Protein AF-A0A2E1TIV7-F1 (afdb_monomer_lite)

Sequence (78 aa):
MKHEKIDEICNRIEELLAQSPLGDIRQNVKAIIVNNLSKIDLVTREEFDIQTSVLKRAQDKLEALEKKIAEMSKAADK

pLDDT: mean 81.01, std 12.99, range [48.69, 98.31]

Rad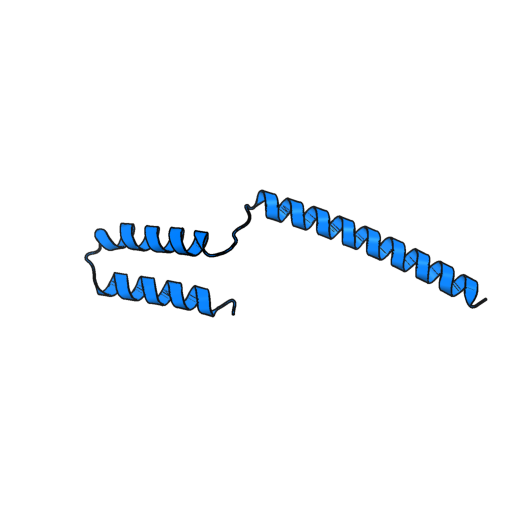ius of gyration: 24.51 Å; chains: 1; bounding box: 51×22×66 Å

Structure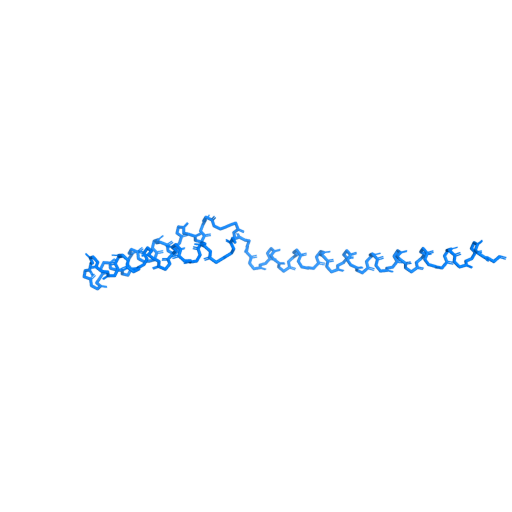 (mmCIF, N/CA/C/O backbone):
data_AF-A0A2E1TIV7-F1
#
_entry.id   AF-A0A2E1TIV7-F1
#
loop_
_atom_site.group_PDB
_atom_site.id
_atom_site.type_symbol
_atom_site.label_atom_id
_atom_site.label_alt_id
_atom_site.label_comp_id
_atom_site.label_asym_id
_atom_site.label_entity_id
_atom_site.label_seq_id
_atom_site.pdbx_PDB_ins_code
_atom_site.Cartn_x
_atom_site.Cartn_y
_atom_site.Cartn_z
_atom_site.occupancy
_atom_site.B_iso_or_equiv
_atom_site.auth_seq_id
_atom_site.auth_comp_id
_atom_site.auth_asym_id
_atom_site.auth_atom_id
_atom_site.pdbx_PDB_model_num
ATOM 1 N N . MET A 1 1 ? 4.752 -11.452 12.328 1.00 48.69 1 MET A N 1
ATOM 2 C CA . MET A 1 1 ? 4.323 -10.126 12.830 1.00 48.69 1 MET A CA 1
ATOM 3 C C . MET A 1 1 ? 2.880 -9.721 12.486 1.00 48.69 1 MET A C 1
ATOM 5 O O . MET A 1 1 ? 2.302 -9.007 13.288 1.00 48.69 1 MET A O 1
ATOM 9 N N . LYS A 1 2 ? 2.255 -10.111 11.351 1.00 52.62 2 LYS A N 1
ATOM 10 C CA . LYS A 1 2 ? 0.842 -9.731 11.063 1.00 52.62 2 LYS A CA 1
ATOM 11 C C . LYS A 1 2 ? -0.224 -10.550 11.820 1.00 52.62 2 LYS A C 1
ATOM 13 O O . LYS A 1 2 ? -1.339 -10.067 11.954 1.00 52.62 2 LYS A O 1
ATOM 18 N N . HIS A 1 3 ? 0.101 -11.751 12.299 1.00 56.50 3 HIS A N 1
ATOM 19 C CA . HIS A 1 3 ? -0.847 -12.613 13.029 1.00 56.50 3 HIS A CA 1
ATOM 20 C C . HIS A 1 3 ? -0.892 -12.302 14.531 1.00 56.50 3 HIS A C 1
ATOM 22 O O . HIS A 1 3 ? -1.965 -12.181 15.099 1.00 56.50 3 HIS A O 1
ATOM 28 N N . GLU A 1 4 ? 0.255 -11.964 15.110 1.00 63.97 4 GLU A N 1
ATOM 29 C CA . GLU A 1 4 ? 0.438 -11.695 16.542 1.00 63.97 4 GLU A CA 1
ATOM 30 C C . GLU A 1 4 ? -0.471 -10.578 17.098 1.00 63.97 4 GLU A C 1
ATOM 32 O O . GLU A 1 4 ? -1.055 -10.721 18.166 1.00 63.97 4 GLU A O 1
ATOM 37 N N . LYS A 1 5 ? -0.677 -9.492 16.335 1.00 69.19 5 LYS A N 1
ATOM 38 C CA . LYS A 1 5 ? -1.587 -8.399 16.732 1.00 69.19 5 LYS A CA 1
ATOM 39 C C . LYS A 1 5 ? -3.067 -8.789 16.666 1.00 69.19 5 LYS A C 1
ATOM 41 O O . LYS A 1 5 ? -3.875 -8.211 17.382 1.00 69.19 5 LYS A O 1
ATOM 46 N N . ILE A 1 6 ? -3.432 -9.717 15.778 1.00 72.69 6 ILE A N 1
ATOM 47 C CA . ILE A 1 6 ? -4.807 -10.230 15.690 1.00 72.69 6 ILE A CA 1
ATOM 48 C C . ILE A 1 6 ? -5.053 -11.200 16.848 1.00 72.69 6 ILE A C 1
ATOM 50 O O . ILE A 1 6 ? -6.085 -11.097 17.506 1.00 72.69 6 ILE A O 1
ATOM 54 N N . ASP A 1 7 ? -4.072 -12.050 17.151 1.00 74.94 7 ASP A N 1
ATOM 55 C CA . ASP A 1 7 ? -4.129 -13.004 18.259 1.00 74.94 7 ASP A CA 1
ATOM 56 C C . ASP A 1 7 ? -4.264 -12.288 19.619 1.00 74.94 7 ASP A C 1
ATOM 58 O O . ASP A 1 7 ? -5.085 -12.679 20.447 1.00 74.94 7 ASP A O 1
ATOM 62 N N . GLU A 1 8 ? -3.560 -11.167 19.833 1.00 78.50 8 GLU A N 1
ATOM 63 C CA . GLU A 1 8 ? -3.745 -10.322 21.027 1.00 78.50 8 GLU A CA 1
ATOM 64 C C . GLU A 1 8 ? -5.170 -9.761 21.161 1.00 78.50 8 GLU A C 1
ATOM 66 O O . GLU A 1 8 ? -5.709 -9.698 22.268 1.00 78.50 8 GLU A O 1
ATOM 71 N N . ILE A 1 9 ? -5.799 -9.355 20.051 1.00 77.06 9 ILE A N 1
ATOM 72 C CA . ILE A 1 9 ? -7.176 -8.837 20.054 1.00 77.06 9 ILE A CA 1
ATOM 73 C C . ILE A 1 9 ? -8.157 -9.957 20.403 1.00 77.06 9 ILE A C 1
ATOM 75 O O . ILE A 1 9 ? -9.048 -9.740 21.227 1.00 77.06 9 ILE A O 1
ATOM 79 N N . CYS A 1 10 ? -7.985 -11.141 19.808 1.00 74.00 10 CYS A N 1
ATOM 80 C CA . CYS A 1 10 ? -8.794 -12.322 20.100 1.00 74.00 10 CYS A CA 1
ATOM 81 C C . CYS A 1 10 ? -8.728 -12.680 21.590 1.00 74.00 10 CYS A C 1
ATOM 83 O O . CYS A 1 10 ? -9.772 -12.744 22.239 1.00 74.00 10 CYS A O 1
ATOM 85 N N . ASN A 1 11 ? -7.523 -12.765 22.159 1.00 79.31 11 ASN A N 1
ATOM 86 C CA . ASN A 1 11 ? -7.326 -13.084 23.575 1.00 79.31 11 ASN A CA 1
ATOM 87 C C . ASN A 1 11 ? -7.975 -12.041 24.504 1.00 79.31 11 ASN A C 1
ATOM 89 O O . ASN A 1 11 ? -8.643 -12.390 25.475 1.00 79.31 11 ASN A O 1
ATOM 93 N N . ARG A 1 12 ? -7.854 -10.744 24.185 1.00 77.44 12 ARG A N 1
ATOM 94 C CA . ARG A 1 12 ? -8.460 -9.658 24.981 1.00 77.44 12 ARG A CA 1
ATOM 95 C C . ARG A 1 12 ? -9.993 -9.688 24.953 1.00 77.44 12 ARG A C 1
ATOM 97 O O . ARG A 1 12 ? -10.640 -9.281 25.917 1.00 77.44 12 ARG A O 1
ATOM 104 N N . ILE A 1 13 ? -10.577 -10.119 23.833 1.00 76.62 13 ILE A N 1
ATOM 105 C CA . ILE A 1 13 ? -12.027 -10.292 23.682 1.00 76.62 13 ILE A CA 1
ATOM 106 C C . ILE A 1 13 ? -12.497 -11.521 24.470 1.00 76.62 13 ILE A C 1
ATOM 108 O O . ILE A 1 13 ? -13.510 -11.430 25.162 1.00 76.62 13 ILE A O 1
ATOM 112 N N . GLU A 1 14 ? -11.759 -12.632 24.419 1.00 72.88 14 GLU A N 1
ATOM 113 C CA . GLU A 1 14 ? -12.048 -13.845 25.195 1.00 72.88 14 GLU A CA 1
ATOM 114 C C . GLU A 1 14 ? -12.027 -13.586 26.709 1.00 72.88 14 GLU A C 1
ATOM 116 O O . GLU A 1 14 ? -12.956 -13.984 27.413 1.00 72.88 14 GLU A O 1
ATOM 121 N N . GLU A 1 15 ? -11.040 -12.835 27.210 1.00 77.00 15 GLU A N 1
ATOM 122 C CA . GLU A 1 15 ? -10.958 -12.446 28.626 1.00 77.00 15 GLU A CA 1
ATOM 123 C C . GLU A 1 15 ? -12.171 -11.626 29.088 1.00 77.00 15 GLU A C 1
ATOM 125 O O . GLU A 1 15 ? -12.700 -11.846 30.179 1.00 77.00 15 GLU A O 1
ATOM 130 N N . LEU A 1 16 ? -12.654 -10.696 28.260 1.00 74.25 16 LEU A N 1
ATOM 131 C CA . LEU A 1 16 ? -13.830 -9.886 28.587 1.00 74.25 16 LEU A CA 1
ATOM 132 C C . LEU A 1 16 ? -15.138 -10.667 28.516 1.00 74.25 16 LEU A C 1
ATOM 134 O O . LEU A 1 16 ? -16.047 -10.405 29.305 1.00 74.25 16 LEU A O 1
ATOM 138 N N . LEU A 1 17 ? -15.240 -11.608 27.575 1.00 72.69 17 LEU A N 1
ATOM 139 C CA . LEU A 1 17 ? -16.382 -12.513 27.477 1.00 72.69 17 LEU A CA 1
ATOM 140 C C . LEU A 1 17 ? -16.470 -13.429 28.703 1.00 72.69 17 LEU A C 1
ATOM 142 O O . LEU A 1 17 ? -17.572 -13.722 29.161 1.00 72.69 17 LEU A O 1
ATOM 146 N N . ALA A 1 18 ? -15.328 -13.835 29.262 1.00 72.31 18 ALA A N 1
ATOM 147 C CA . ALA A 1 18 ? -15.265 -14.670 30.457 1.00 72.31 18 ALA A CA 1
ATOM 148 C C . ALA A 1 18 ? -15.613 -13.921 31.760 1.00 72.31 18 ALA A C 1
ATOM 150 O O . ALA A 1 18 ? -16.016 -14.555 32.734 1.00 72.31 18 ALA A O 1
ATOM 151 N N . GLN A 1 19 ? -15.456 -12.592 31.804 1.00 69.44 19 GLN A N 1
ATOM 152 C CA . GLN A 1 19 ? -15.521 -11.812 33.049 1.00 69.44 19 GLN A CA 1
ATOM 153 C C . GLN A 1 19 ? -16.798 -10.976 33.247 1.00 69.44 19 GLN A C 1
ATOM 155 O O . GLN A 1 19 ? -16.950 -10.392 34.320 1.00 69.44 19 GLN A O 1
ATOM 160 N N . SER A 1 20 ? -17.715 -10.870 32.272 1.00 60.94 20 SER A N 1
AT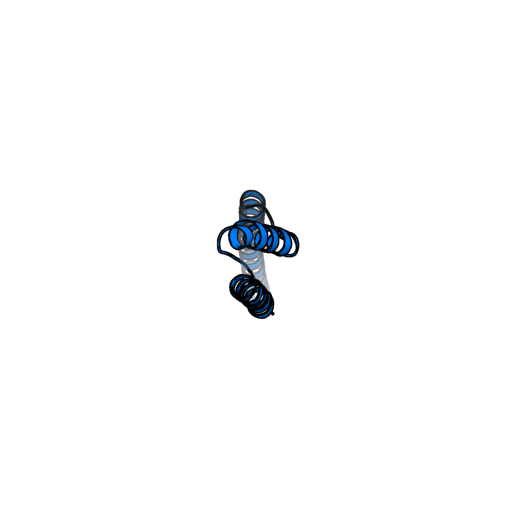OM 161 C CA . SER A 1 20 ? -18.774 -9.846 32.339 1.00 60.94 20 SER A CA 1
ATOM 162 C C . SER A 1 20 ? -20.163 -10.286 31.832 1.00 60.94 20 SER A C 1
ATOM 164 O O . SER A 1 20 ? -20.250 -11.073 30.889 1.00 60.94 20 SER A O 1
ATOM 166 N N . PRO A 1 21 ? -21.276 -9.779 32.412 1.00 68.19 21 PRO A N 1
ATOM 167 C CA . PRO A 1 21 ? -22.628 -9.991 31.891 1.00 68.19 21 PRO A CA 1
ATOM 168 C C . PRO A 1 21 ? -22.791 -9.449 30.459 1.00 68.19 21 PRO A C 1
ATOM 170 O O . PRO A 1 21 ? -22.211 -8.428 30.095 1.00 68.19 21 PRO A O 1
ATOM 173 N N . LEU A 1 22 ? -23.646 -10.089 29.650 1.00 64.31 22 LEU A N 1
ATOM 174 C CA . LEU A 1 22 ? -23.829 -9.831 28.204 1.00 64.31 22 LEU A CA 1
ATOM 175 C C . LEU A 1 22 ? -24.030 -8.353 27.793 1.00 64.31 22 LEU A C 1
ATOM 177 O O . LEU A 1 22 ? -23.739 -7.999 26.649 1.00 64.31 22 LEU A O 1
ATOM 181 N N . GLY A 1 23 ? -24.521 -7.492 28.692 1.00 62.88 23 GLY A N 1
ATOM 182 C CA . GLY A 1 23 ? -24.708 -6.057 28.446 1.00 62.88 23 GLY A CA 1
ATOM 183 C C . GLY A 1 23 ? -23.402 -5.252 28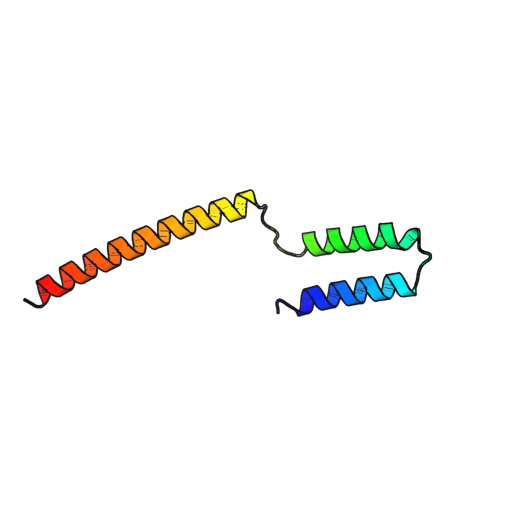.392 1.00 62.88 23 GLY A C 1
ATOM 184 O O . GLY A 1 23 ? -23.200 -4.490 27.444 1.00 62.88 23 GLY A O 1
ATOM 185 N N . ASP A 1 24 ? -22.491 -5.469 29.345 1.00 67.38 24 ASP A N 1
ATOM 186 C CA . ASP A 1 24 ? -21.224 -4.724 29.474 1.00 67.38 24 ASP A CA 1
ATOM 187 C C . ASP A 1 24 ? -20.175 -5.175 28.444 1.00 67.38 24 ASP A C 1
ATOM 189 O O . ASP A 1 24 ? -19.325 -4.394 28.000 1.00 67.38 24 ASP A O 1
ATOM 193 N N . ILE A 1 25 ? -20.292 -6.418 27.964 1.00 72.50 25 ILE A N 1
ATOM 194 C CA . ILE A 1 25 ? -19.445 -6.981 26.905 1.00 72.50 25 ILE A CA 1
ATOM 195 C C . ILE A 1 25 ? -19.483 -6.108 25.646 1.00 72.50 25 ILE A C 1
ATOM 197 O O . ILE A 1 25 ? -18.440 -5.813 25.062 1.00 72.50 25 ILE A O 1
ATOM 201 N N . ARG A 1 26 ? -20.668 -5.661 25.209 1.00 68.81 26 ARG A N 1
ATOM 202 C CA . ARG A 1 26 ? -20.806 -4.934 23.934 1.00 68.81 26 ARG A CA 1
ATOM 203 C C . ARG A 1 26 ? -20.035 -3.614 23.943 1.00 68.81 26 ARG A C 1
ATOM 205 O O . ARG A 1 26 ? -19.434 -3.244 22.932 1.00 68.81 26 ARG A O 1
ATOM 212 N N . GLN A 1 27 ? -20.055 -2.906 25.069 1.00 72.25 27 GLN A N 1
ATOM 213 C CA . GLN A 1 27 ? -19.382 -1.618 25.206 1.00 72.25 27 GLN A CA 1
ATOM 214 C C . GLN A 1 27 ? -17.859 -1.802 25.290 1.00 72.25 27 GLN A C 1
ATOM 216 O O . GLN A 1 27 ? -17.120 -1.111 24.583 1.00 72.25 27 GLN A O 1
ATOM 221 N N . ASN A 1 28 ? -17.405 -2.803 26.049 1.00 76.50 28 ASN A N 1
ATOM 222 C CA . ASN A 1 28 ? -15.986 -3.122 26.210 1.00 76.50 28 ASN A CA 1
ATOM 223 C C . ASN A 1 28 ? -15.345 -3.659 24.917 1.00 76.50 28 ASN A C 1
ATOM 225 O O . ASN A 1 28 ? -14.260 -3.220 24.534 1.00 76.50 28 ASN A O 1
ATOM 229 N N . VAL A 1 29 ? -16.041 -4.526 24.173 1.00 78.81 29 VAL A N 1
ATOM 230 C CA . VAL A 1 29 ? -15.566 -5.048 22.877 1.00 78.81 29 VAL A CA 1
ATOM 231 C C . VAL A 1 29 ? -15.449 -3.930 21.838 1.00 78.81 29 VAL A C 1
ATOM 233 O O . VAL A 1 29 ? -14.443 -3.844 21.133 1.00 78.81 29 VAL A O 1
ATOM 236 N N . LYS A 1 30 ? -16.426 -3.013 21.769 1.00 74.38 30 LYS A N 1
ATOM 237 C CA . LYS A 1 30 ? -16.357 -1.860 20.855 1.00 74.38 30 LYS A CA 1
ATOM 238 C C . LYS A 1 30 ? -15.151 -0.966 21.164 1.00 74.38 30 LYS A C 1
ATOM 240 O O . LYS A 1 30 ? -14.461 -0.544 20.238 1.00 74.38 30 LYS A O 1
ATOM 245 N N . ALA A 1 31 ? -14.879 -0.703 22.442 1.00 79.62 31 ALA A N 1
ATOM 246 C CA . ALA A 1 31 ? -13.735 0.105 22.861 1.00 79.62 31 ALA A CA 1
ATOM 247 C C . ALA A 1 31 ? -12.391 -0.545 22.488 1.00 79.62 31 ALA A C 1
ATOM 249 O O . ALA A 1 31 ? -11.485 0.154 22.040 1.00 79.62 31 ALA A O 1
ATOM 250 N N . ILE A 1 32 ? -12.271 -1.872 22.608 1.00 80.94 32 ILE A N 1
ATOM 251 C CA . ILE A 1 32 ? -11.072 -2.618 22.193 1.00 80.94 32 ILE A CA 1
ATOM 252 C C . ILE A 1 32 ? -10.866 -2.562 20.686 1.00 80.94 32 ILE A C 1
ATOM 254 O O . ILE A 1 32 ? -9.741 -2.326 20.249 1.00 80.94 32 ILE A O 1
ATOM 258 N N . ILE A 1 33 ? -11.921 -2.764 19.893 1.00 80.25 33 ILE A N 1
ATOM 259 C CA . ILE A 1 33 ? -11.825 -2.717 18.430 1.00 80.25 33 ILE A CA 1
ATOM 260 C C . ILE A 1 33 ? -11.371 -1.326 17.985 1.00 80.25 33 ILE A C 1
ATOM 262 O O . ILE A 1 33 ? -10.428 -1.215 17.209 1.00 80.25 33 ILE A O 1
ATOM 266 N N . VAL A 1 34 ? -11.979 -0.265 18.526 1.00 76.44 34 VAL A N 1
ATOM 267 C CA . VAL A 1 34 ? -11.599 1.117 18.198 1.00 76.44 34 VAL A CA 1
ATOM 268 C C . VAL A 1 34 ? -10.159 1.408 18.627 1.00 76.44 34 VAL A C 1
ATOM 270 O O . VAL A 1 34 ? -9.374 1.849 17.798 1.00 76.44 34 VAL A O 1
ATOM 273 N N . ASN A 1 35 ? -9.769 1.093 19.868 1.00 80.44 35 ASN A N 1
ATOM 274 C CA . ASN A 1 35 ? -8.404 1.343 20.347 1.00 80.44 35 ASN A CA 1
ATOM 275 C C . ASN A 1 35 ? -7.337 0.572 19.562 1.00 80.44 35 ASN A C 1
ATOM 277 O O . ASN A 1 35 ? -6.245 1.091 19.354 1.00 80.44 35 ASN A O 1
ATOM 281 N N . ASN A 1 36 ? -7.613 -0.667 19.150 1.00 76.56 36 ASN A N 1
ATOM 282 C CA . ASN A 1 36 ? -6.643 -1.454 18.390 1.00 76.56 36 ASN A CA 1
ATOM 283 C C . ASN A 1 36 ? -6.575 -1.031 16.924 1.00 76.56 36 ASN A C 1
ATOM 285 O O . ASN A 1 36 ? -5.477 -0.955 16.381 1.00 76.56 36 ASN A O 1
ATOM 289 N N . LEU A 1 37 ? -7.707 -0.679 16.306 1.00 76.81 37 LEU A N 1
ATOM 290 C CA . LEU A 1 37 ? -7.716 -0.073 14.974 1.00 76.81 37 LEU A CA 1
ATOM 291 C C . LEU A 1 37 ? -6.956 1.261 14.975 1.00 76.81 37 LEU A C 1
ATOM 293 O O . LEU A 1 37 ? -6.188 1.501 14.058 1.00 76.81 37 LEU A O 1
ATOM 297 N N . SER A 1 38 ? -7.061 2.075 16.029 1.00 73.69 38 SER A N 1
ATOM 298 C CA . SER A 1 38 ? -6.264 3.304 16.174 1.00 73.69 38 SER A CA 1
ATOM 299 C C . SER A 1 38 ? -4.762 3.069 16.395 1.00 73.69 38 SER A C 1
ATOM 301 O O . SER A 1 38 ? -3.975 3.984 16.184 1.00 73.69 38 SER A O 1
ATOM 303 N N . LYS A 1 39 ? -4.350 1.873 16.840 1.00 75.56 39 LYS A N 1
ATOM 304 C CA . LYS A 1 39 ? -2.935 1.487 17.033 1.00 75.56 39 LYS A CA 1
ATOM 305 C C . LYS A 1 39 ? -2.309 0.827 15.805 1.00 75.56 39 LYS A C 1
ATOM 307 O O . LYS A 1 39 ? -1.115 0.520 15.801 1.00 75.56 39 LYS A O 1
ATOM 312 N N . ILE A 1 40 ? -3.116 0.525 14.799 1.00 74.69 40 ILE A N 1
ATOM 313 C CA . ILE A 1 40 ? -2.651 0.100 13.487 1.00 74.69 40 ILE A CA 1
ATOM 314 C C . ILE A 1 40 ? -2.655 1.383 12.656 1.00 74.69 40 ILE A C 1
ATOM 316 O O . ILE A 1 40 ? -3.638 2.111 12.708 1.00 74.69 40 ILE A O 1
ATOM 320 N N . ASP A 1 41 ? -1.568 1.697 11.949 1.00 74.25 41 ASP A N 1
ATOM 321 C CA . ASP A 1 41 ? -1.465 2.889 11.090 1.00 74.25 41 ASP A CA 1
ATOM 322 C C . ASP A 1 41 ? -2.433 2.770 9.897 1.00 74.25 41 ASP A C 1
ATOM 324 O O . ASP A 1 41 ? -2.048 2.480 8.763 1.00 74.25 41 ASP A O 1
ATOM 328 N N . LEU A 1 42 ? -3.730 2.886 10.180 1.00 77.62 42 LEU A N 1
ATOM 329 C CA . LEU A 1 42 ? -4.804 2.746 9.220 1.00 77.62 42 LEU A CA 1
ATOM 330 C C . LEU A 1 42 ? -4.833 3.999 8.364 1.00 77.62 42 LEU A C 1
ATOM 332 O O . LEU A 1 42 ? -5.091 5.099 8.846 1.00 77.62 42 LEU A O 1
ATOM 336 N N . VAL A 1 43 ? -4.610 3.799 7.076 1.00 82.62 43 VAL A N 1
ATOM 337 C CA . VAL A 1 43 ? -4.946 4.788 6.062 1.00 82.62 43 VAL A CA 1
ATOM 338 C C . VAL A 1 43 ? -6.408 4.617 5.680 1.00 82.62 43 VAL A C 1
ATOM 340 O O . VAL A 1 43 ? -6.957 3.508 5.687 1.00 82.62 43 VAL A O 1
ATOM 343 N N . THR A 1 44 ? -7.056 5.723 5.346 1.00 87.62 44 THR A N 1
ATOM 344 C CA . THR A 1 44 ? -8.402 5.688 4.786 1.00 87.62 44 THR A CA 1
ATOM 345 C C . THR A 1 44 ? -8.402 4.909 3.473 1.00 87.62 44 THR A C 1
ATOM 347 O O . THR A 1 44 ? -7.382 4.763 2.790 1.00 87.62 44 THR A O 1
ATOM 350 N N . ARG A 1 45 ? -9.577 4.402 3.085 1.00 90.00 45 ARG A N 1
ATOM 351 C CA . ARG A 1 45 ? -9.706 3.698 1.807 1.00 90.00 45 ARG A CA 1
ATOM 352 C C . ARG A 1 45 ? -9.312 4.590 0.625 1.00 90.00 45 ARG A C 1
ATOM 354 O O . ARG A 1 45 ? -8.658 4.118 -0.297 1.00 90.00 45 ARG A O 1
ATOM 361 N N . GLU A 1 46 ? -9.663 5.868 0.694 1.00 92.12 46 GLU A N 1
ATOM 362 C CA . GLU A 1 46 ? -9.315 6.864 -0.316 1.00 92.12 46 GLU A CA 1
ATOM 363 C C . GLU A 1 46 ? -7.795 7.058 -0.429 1.00 92.12 46 GLU A C 1
ATOM 365 O O . GLU A 1 46 ? -7.247 6.974 -1.527 1.00 92.12 46 GLU A O 1
ATOM 370 N N . GLU A 1 47 ? -7.087 7.225 0.692 1.00 90.12 47 GLU A N 1
ATOM 371 C CA . GLU A 1 47 ? -5.620 7.335 0.704 1.00 90.12 47 GLU A CA 1
ATOM 372 C C . GLU A 1 47 ? -4.943 6.080 0.143 1.00 90.12 47 GLU A C 1
ATOM 374 O O . GLU A 1 47 ? -3.980 6.182 -0.622 1.00 90.12 47 GLU A O 1
ATOM 379 N N . PHE A 1 48 ? -5.463 4.895 0.470 1.00 93.44 48 PHE A N 1
ATOM 380 C CA . PHE A 1 48 ? -4.975 3.636 -0.089 1.00 93.44 48 PHE A CA 1
ATOM 381 C C . PHE A 1 48 ? -5.141 3.579 -1.616 1.00 93.44 48 PHE A C 1
ATOM 383 O O . PHE A 1 48 ? -4.210 3.206 -2.340 1.00 93.44 48 PHE A O 1
ATOM 390 N N . ASP A 1 49 ? -6.310 3.971 -2.124 1.00 95.25 49 ASP A N 1
ATOM 391 C CA . ASP A 1 49 ? -6.592 3.969 -3.560 1.00 95.25 49 ASP A CA 1
ATOM 392 C C . ASP A 1 49 ? -5.712 5.008 -4.293 1.00 95.25 49 ASP A C 1
ATOM 394 O O . ASP A 1 49 ? -5.166 4.725 -5.368 1.00 95.25 49 ASP A O 1
ATOM 398 N N . ILE A 1 50 ? -5.465 6.174 -3.678 1.00 96.69 50 ILE A N 1
ATOM 399 C CA . ILE A 1 50 ? -4.520 7.184 -4.182 1.00 96.69 50 ILE A CA 1
ATOM 400 C C . ILE A 1 50 ? -3.103 6.606 -4.272 1.00 96.69 50 ILE A C 1
ATOM 402 O O . ILE A 1 50 ? -2.466 6.708 -5.326 1.00 96.69 50 ILE A O 1
ATOM 406 N N . GLN A 1 51 ? -2.602 5.976 -3.206 1.00 94.50 51 GLN A N 1
ATOM 407 C CA . GLN A 1 51 ? -1.262 5.379 -3.192 1.00 94.50 51 GLN A CA 1
ATOM 408 C C . GLN A 1 51 ? -1.123 4.274 -4.242 1.00 94.50 51 GLN A C 1
ATOM 410 O O . GLN A 1 51 ? -0.114 4.214 -4.946 1.00 94.50 51 GLN A O 1
ATOM 415 N N . THR A 1 52 ? -2.160 3.457 -4.420 1.00 96.69 52 THR A N 1
ATOM 416 C CA . THR A 1 52 ? -2.203 2.422 -5.460 1.00 96.69 52 THR A CA 1
ATOM 417 C C . THR A 1 52 ? -2.106 3.033 -6.863 1.00 96.69 52 THR A C 1
ATOM 419 O O . THR A 1 52 ? -1.348 2.552 -7.706 1.00 96.69 52 THR A O 1
ATOM 422 N N . SER A 1 53 ? -2.812 4.139 -7.114 1.00 96.88 53 SER A N 1
ATOM 423 C CA . SER A 1 53 ? -2.735 4.880 -8.381 1.00 96.88 53 SER A CA 1
ATOM 424 C C . SER A 1 53 ? -1.354 5.500 -8.622 1.00 96.88 53 SER A C 1
ATOM 426 O O . SER A 1 53 ? -0.854 5.512 -9.752 1.00 96.88 53 SER A O 1
ATOM 428 N N . VAL A 1 54 ? -0.711 6.029 -7.578 1.00 97.81 54 VAL A N 1
ATOM 429 C CA . VAL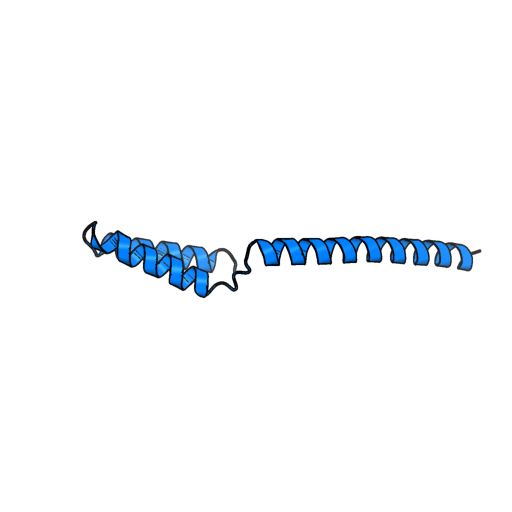 A 1 54 ? 0.663 6.548 -7.669 1.00 97.81 54 VAL A CA 1
ATOM 430 C C . VAL A 1 54 ? 1.641 5.417 -7.993 1.00 97.81 54 VAL A C 1
ATOM 432 O O . VAL A 1 54 ? 2.454 5.566 -8.905 1.00 97.81 54 VAL A O 1
ATOM 435 N N . LEU A 1 55 ? 1.526 4.277 -7.307 1.00 98.12 55 LEU A N 1
ATOM 436 C CA . LEU A 1 55 ? 2.382 3.114 -7.525 1.00 98.12 55 LEU A CA 1
ATOM 437 C C . LEU A 1 55 ? 2.251 2.572 -8.951 1.00 98.12 55 LEU A C 1
ATOM 439 O O . LEU A 1 55 ? 3.263 2.329 -9.604 1.00 98.12 55 LEU A O 1
ATOM 443 N N . LYS A 1 56 ? 1.023 2.462 -9.468 1.00 98.00 56 LYS A N 1
ATOM 444 C CA . LYS A 1 56 ? 0.781 2.020 -10.845 1.00 98.00 56 LYS A CA 1
ATOM 445 C C . LYS A 1 56 ? 1.476 2.923 -11.866 1.00 98.00 56 LYS A C 1
ATOM 447 O O . LYS A 1 56 ? 2.203 2.444 -12.726 1.00 98.00 56 LYS A O 1
ATOM 452 N N . ARG A 1 57 ? 1.359 4.243 -11.700 1.00 97.81 57 ARG A N 1
ATOM 453 C CA . ARG A 1 57 ? 2.057 5.212 -12.562 1.00 97.81 57 ARG A CA 1
ATOM 454 C C . ARG A 1 57 ? 3.580 5.098 -12.476 1.00 97.81 57 ARG A C 1
ATOM 456 O O . ARG A 1 57 ? 4.263 5.380 -13.457 1.00 97.81 57 ARG A O 1
ATOM 463 N N . ALA A 1 58 ? 4.123 4.738 -11.314 1.00 97.69 58 ALA A N 1
ATOM 464 C CA . ALA A 1 58 ? 5.555 4.496 -11.164 1.00 97.69 58 ALA A CA 1
ATOM 465 C C . ALA A 1 58 ? 5.992 3.228 -11.913 1.00 97.69 58 ALA A C 1
ATOM 467 O O . ALA A 1 58 ? 7.005 3.276 -12.605 1.00 97.69 58 ALA A O 1
ATOM 468 N N . GLN A 1 59 ? 5.211 2.145 -11.834 1.00 98.31 59 GLN A N 1
ATOM 469 C CA . GLN A 1 59 ? 5.459 0.911 -12.589 1.00 98.31 59 GLN A CA 1
ATOM 470 C C . GLN A 1 59 ? 5.452 1.169 -14.099 1.00 98.31 59 GLN A C 1
ATOM 472 O O . GLN A 1 59 ? 6.423 0.834 -14.769 1.00 98.31 59 GLN A O 1
ATOM 477 N N . ASP A 1 60 ? 4.444 1.878 -14.615 1.00 97.94 60 ASP A N 1
ATOM 478 C CA . ASP A 1 60 ? 4.357 2.209 -16.045 1.00 97.94 60 ASP A CA 1
ATOM 479 C C . ASP A 1 60 ? 5.587 3.010 -16.526 1.00 97.94 60 ASP A C 1
ATOM 481 O O . ASP A 1 60 ? 6.132 2.783 -17.610 1.00 97.94 60 ASP A O 1
ATOM 485 N N . LYS A 1 61 ? 6.058 3.961 -15.706 1.00 97.56 61 LYS A N 1
ATOM 486 C CA . LYS A 1 61 ? 7.275 4.735 -16.001 1.00 97.56 61 LYS A CA 1
ATOM 487 C C . LYS A 1 61 ? 8.533 3.874 -15.947 1.00 97.56 61 LYS A C 1
ATOM 489 O O . LYS A 1 61 ? 9.426 4.089 -16.765 1.00 97.56 61 LYS A O 1
ATOM 494 N N . LEU A 1 62 ? 8.609 2.944 -14.997 1.00 98.19 62 LEU A N 1
ATOM 495 C CA . LEU A 1 62 ? 9.725 2.013 -14.867 1.00 98.19 62 LEU A CA 1
ATOM 496 C C . LEU A 1 62 ? 9.836 1.149 -16.128 1.00 98.19 62 LEU A C 1
ATOM 498 O O . LEU A 1 62 ? 10.887 1.147 -16.760 1.00 98.19 62 LEU A O 1
ATOM 502 N N . GLU A 1 63 ? 8.732 0.542 -16.569 1.00 97.75 63 GLU A N 1
ATOM 503 C CA . GLU A 1 63 ? 8.690 -0.272 -17.791 1.00 97.75 63 GLU A CA 1
ATOM 504 C C . GLU A 1 63 ? 9.109 0.527 -19.036 1.00 97.75 63 GLU A C 1
ATOM 506 O O . GLU A 1 63 ? 9.836 0.035 -19.903 1.00 97.75 63 GLU A O 1
ATOM 511 N N . ALA A 1 64 ? 8.673 1.786 -19.143 1.00 97.50 64 ALA A N 1
ATOM 512 C CA . ALA A 1 64 ? 9.063 2.654 -20.250 1.00 97.50 64 ALA A CA 1
ATOM 513 C C . ALA A 1 64 ? 10.571 2.965 -20.249 1.00 97.50 64 ALA A C 1
ATOM 515 O O . ALA A 1 64 ? 11.191 3.020 -21.313 1.00 97.50 64 ALA A O 1
ATOM 516 N N . LEU A 1 65 ? 11.166 3.175 -19.072 1.00 97.00 65 LEU A N 1
ATOM 517 C CA . LEU A 1 65 ? 12.605 3.397 -18.935 1.00 97.00 65 LEU A CA 1
ATOM 518 C C . LEU A 1 65 ? 13.400 2.121 -19.224 1.00 97.00 65 LEU A C 1
ATOM 520 O O . LEU A 1 65 ? 14.382 2.188 -19.957 1.00 97.00 65 LEU A O 1
ATOM 524 N N . GLU A 1 66 ? 12.954 0.970 -18.725 1.00 96.38 66 GLU A N 1
ATOM 525 C CA . GLU A 1 66 ? 13.567 -0.332 -19.008 1.00 96.38 66 GLU A CA 1
ATOM 526 C C . GLU A 1 66 ? 13.593 -0.626 -20.512 1.00 96.38 66 GLU A C 1
ATOM 528 O O . GLU A 1 66 ? 14.629 -1.030 -21.042 1.00 96.38 66 GLU A O 1
ATOM 533 N N . LYS A 1 67 ? 12.499 -0.338 -21.234 1.00 96.25 67 LYS A N 1
ATOM 534 C CA . LYS A 1 67 ? 12.463 -0.453 -22.703 1.00 96.25 67 LYS A CA 1
ATOM 535 C C . LYS A 1 67 ? 13.480 0.456 -23.382 1.00 96.25 67 LYS A C 1
ATOM 537 O O . LYS A 1 67 ? 14.230 -0.015 -24.232 1.00 96.25 67 LYS A O 1
ATOM 542 N N . LYS A 1 68 ? 13.544 1.732 -22.988 1.00 95.56 68 LYS A N 1
ATOM 543 C CA . LYS A 1 68 ? 14.519 2.683 -23.546 1.00 95.56 68 LYS A CA 1
ATOM 544 C C . LYS A 1 68 ? 15.954 2.227 -23.313 1.00 95.56 68 LYS A C 1
ATOM 546 O O . LYS A 1 68 ? 16.768 2.295 -24.227 1.00 95.56 68 LYS A O 1
ATOM 551 N N . ILE A 1 69 ? 16.259 1.740 -22.111 1.00 96.62 69 ILE A N 1
ATOM 552 C CA . ILE A 1 69 ? 17.584 1.203 -21.795 1.00 96.62 69 ILE A CA 1
ATOM 553 C C . ILE A 1 69 ? 17.875 -0.003 -22.689 1.00 96.62 69 ILE A C 1
ATOM 555 O O . ILE A 1 69 ? 18.917 -0.024 -23.330 1.00 96.62 69 ILE A O 1
ATOM 559 N N . ALA A 1 70 ? 16.948 -0.955 -22.816 1.00 94.19 70 ALA A N 1
ATOM 560 C CA . ALA A 1 70 ? 17.137 -2.132 -23.662 1.00 94.19 70 ALA A CA 1
ATOM 561 C C . ALA A 1 70 ? 17.355 -1.781 -25.148 1.00 94.19 70 ALA A C 1
ATOM 563 O O . ALA A 1 70 ? 18.158 -2.426 -25.824 1.00 94.19 70 ALA A O 1
ATOM 564 N N . GLU A 1 71 ? 16.659 -0.767 -25.665 1.00 92.31 71 GLU A N 1
ATOM 565 C CA . GLU A 1 71 ? 16.869 -0.240 -27.018 1.00 92.31 71 GLU A CA 1
ATOM 566 C C . GLU A 1 71 ? 18.264 0.376 -27.176 1.00 92.31 71 GLU A C 1
ATOM 568 O O . GLU A 1 71 ? 18.962 0.075 -28.145 1.00 92.31 71 GLU A O 1
ATOM 573 N N . MET A 1 72 ? 18.700 1.182 -26.204 1.00 90.50 72 MET A N 1
ATOM 574 C CA . MET A 1 72 ? 20.032 1.789 -26.198 1.00 90.50 72 MET A 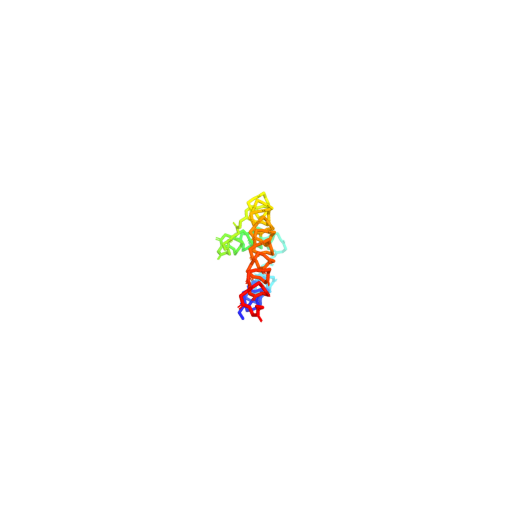CA 1
ATOM 575 C C . MET A 1 72 ? 21.146 0.743 -26.074 1.00 90.50 72 MET A C 1
ATOM 577 O O . MET A 1 72 ? 22.135 0.835 -26.795 1.00 90.50 72 MET A O 1
ATOM 581 N N . SER A 1 73 ? 20.984 -0.275 -25.223 1.00 87.94 73 SER A N 1
ATOM 582 C CA . SER A 1 73 ? 21.944 -1.378 -25.081 1.00 87.94 73 SER A CA 1
ATOM 583 C C . SER A 1 73 ? 22.116 -2.133 -26.399 1.00 87.94 73 SER A C 1
ATOM 585 O O . SER A 1 73 ? 23.233 -2.306 -26.870 1.00 87.94 73 SER A O 1
ATOM 587 N N . LYS A 1 74 ? 21.010 -2.483 -27.069 1.00 84.75 74 LYS A N 1
ATOM 588 C CA . LYS A 1 74 ? 21.050 -3.157 -28.379 1.00 84.75 74 LYS A CA 1
ATOM 589 C C . LYS A 1 74 ? 21.698 -2.319 -29.480 1.00 84.75 74 LYS A C 1
ATOM 591 O O . LYS A 1 74 ? 22.228 -2.886 -30.431 1.00 84.75 74 LYS A O 1
ATOM 596 N N . ALA A 1 75 ? 21.597 -0.994 -29.393 1.00 75.19 75 ALA A N 1
ATOM 597 C CA . ALA A 1 75 ? 22.241 -0.083 -30.332 1.00 75.19 75 ALA A CA 1
ATOM 598 C C . ALA A 1 75 ? 23.742 0.096 -30.049 1.00 75.19 75 ALA A C 1
ATOM 600 O O . ALA A 1 75 ? 24.484 0.371 -30.981 1.00 75.19 75 ALA A O 1
ATOM 601 N N . ALA A 1 76 ? 24.177 -0.055 -28.794 1.00 71.00 76 ALA A N 1
ATOM 602 C CA . ALA A 1 76 ? 25.582 0.033 -28.393 1.00 71.00 76 ALA A CA 1
ATOM 603 C C . ALA A 1 76 ? 26.374 -1.264 -28.648 1.00 71.00 76 ALA A C 1
ATOM 605 O O . ALA A 1 76 ? 27.583 -1.203 -28.845 1.00 71.00 76 ALA A O 1
ATOM 606 N N . ASP A 1 77 ? 25.698 -2.417 -28.673 1.00 63.09 77 ASP A N 1
ATOM 607 C CA . ASP A 1 77 ? 26.292 -3.731 -28.981 1.00 63.09 77 ASP A CA 1
ATOM 608 C C . ASP A 1 77 ? 26.412 -4.017 -30.497 1.00 63.09 77 ASP A C 1
ATOM 610 O O . ASP A 1 77 ? 26.774 -5.126 -30.900 1.00 63.09 77 ASP A O 1
ATOM 614 N N . LYS A 1 78 ? 26.077 -3.040 -31.347 1.00 51.84 78 LYS A N 1
ATOM 615 C CA . LYS A 1 78 ? 26.135 -3.112 -32.813 1.00 51.84 78 LYS A CA 1
ATOM 616 C C . LYS A 1 78 ? 27.221 -2.197 -33.362 1.00 51.84 78 LYS A C 1
ATOM 618 O O . LYS A 1 78 ? 27.873 -2.622 -34.339 1.00 51.84 78 LYS A O 1
#

Foldseek 3Di:
DVVVLVVVLVVQLVVLVVPDDPVVSVVSNVVSVVVSVVVPPDDDPVVVVVVVVVVVVVVVVVVVVVVVVVVVVVVVVD

Secondary structure (DSSP, 8-state):
-TTHHHHHHHHHHHHHHHHS-HHHHHHHHHHHHHHHHHTS-PPPHHHHHHHHHHHHHHHHHHHHHHHHHHHHHHHH--